Protein AF-A0A392R7Z0-F1 (afdb_monomer_lite)

Secondary structure (DSSP, 8-state):
-PPPP------S-HHHHHHTSPPPPP---HHHHHHHHHHHHHHHHTT-THHHHHHHH----TTB-TTS-B-HHHHHH--HHHHHHHHHHHHHHHHHHHHS-HHHHHHHH-GGGS--

Structure (mmCIF, N/CA/C/O backbone):
data_AF-A0A392R7Z0-F1
#
_entry.id   AF-A0A392R7Z0-F1
#
loop_
_atom_site.group_PDB
_atom_site.id
_atom_site.type_symbol
_atom_site.label_atom_id
_atom_site.label_alt_id
_atom_site.label_comp_id
_atom_site.label_asym_id
_atom_site.label_entity_id
_atom_site.label_seq_id
_atom_site.pdbx_PDB_ins_code
_atom_site.Cartn_x
_atom_site.Cartn_y
_atom_site.Cartn_z
_atom_site.occupancy
_atom_site.B_iso_or_equiv
_atom_site.auth_seq_id
_atom_site.auth_comp_id
_atom_site.auth_asym_id
_atom_site.auth_atom_id
_atom_site.pdbx_PDB_model_num
ATOM 1 N N . MET A 1 1 ? 3.703 -44.553 34.766 1.00 38.97 1 MET A N 1
ATOM 2 C CA . MET A 1 1 ? 4.739 -43.568 34.382 1.00 38.97 1 MET A CA 1
ATOM 3 C C . MET A 1 1 ? 4.198 -42.748 33.217 1.00 38.97 1 MET A C 1
ATOM 5 O O . MET A 1 1 ? 4.179 -43.245 32.100 1.00 38.97 1 MET A O 1
ATOM 9 N N . SER A 1 2 ? 3.667 -41.551 33.482 1.00 36.38 2 SER A N 1
ATOM 10 C CA . SER A 1 2 ? 3.116 -40.658 32.449 1.00 36.38 2 SER A CA 1
ATOM 11 C C . SER A 1 2 ? 4.220 -39.794 31.845 1.00 36.38 2 SER A C 1
ATOM 13 O O . SER A 1 2 ? 4.964 -39.148 32.581 1.00 36.38 2 SER A O 1
ATOM 15 N N . ARG A 1 3 ? 4.322 -39.761 30.512 1.00 34.25 3 ARG A N 1
ATOM 16 C CA . ARG A 1 3 ? 5.104 -38.746 29.791 1.00 34.25 3 ARG A CA 1
ATOM 17 C C . ARG A 1 3 ? 4.284 -37.451 29.724 1.00 34.25 3 ARG A C 1
ATOM 19 O O . ARG A 1 3 ? 3.118 -37.534 29.344 1.00 34.25 3 ARG A O 1
ATOM 26 N N . PRO A 1 4 ? 4.843 -36.273 30.043 1.00 41.28 4 PRO A N 1
ATOM 27 C CA . PRO A 1 4 ? 4.141 -35.021 29.814 1.00 41.28 4 PRO A CA 1
ATOM 28 C C . PRO A 1 4 ? 4.235 -34.638 28.333 1.00 41.28 4 PRO A C 1
ATOM 30 O O . PRO A 1 4 ? 5.322 -34.584 27.751 1.00 41.28 4 PRO A O 1
ATOM 33 N N . SER A 1 5 ? 3.082 -34.365 27.729 1.00 40.38 5 SER A N 1
ATOM 34 C CA . SER A 1 5 ? 2.967 -33.743 26.414 1.00 40.38 5 SER A CA 1
ATOM 35 C C . SER A 1 5 ? 3.503 -32.313 26.497 1.00 40.38 5 SER A C 1
ATOM 37 O O . SER A 1 5 ? 2.947 -31.483 27.213 1.00 40.38 5 SER A O 1
ATOM 39 N N . LYS A 1 6 ? 4.586 -32.013 25.770 1.00 42.56 6 LYS A N 1
ATOM 40 C CA . LYS A 1 6 ? 4.984 -30.627 25.499 1.00 42.56 6 LYS A CA 1
ATOM 41 C C . LYS A 1 6 ? 3.927 -30.019 24.581 1.00 42.56 6 LYS A C 1
ATOM 43 O O . LYS A 1 6 ? 3.889 -30.325 23.393 1.00 42.56 6 LYS A O 1
ATOM 48 N N . THR A 1 7 ? 3.071 -29.175 25.137 1.00 38.88 7 THR A N 1
ATOM 49 C CA . THR A 1 7 ? 2.289 -28.216 24.363 1.00 38.88 7 THR A CA 1
ATOM 50 C C . THR A 1 7 ? 3.267 -27.278 23.655 1.00 38.88 7 THR A C 1
ATOM 52 O O . THR A 1 7 ? 4.013 -26.531 24.289 1.00 38.88 7 THR A O 1
ATOM 55 N N . LEU A 1 8 ? 3.316 -27.367 22.325 1.00 38.91 8 LEU A N 1
ATOM 56 C CA . LEU A 1 8 ? 3.997 -26.392 21.484 1.00 38.91 8 LEU A CA 1
ATOM 57 C C . LEU A 1 8 ? 3.186 -25.097 21.568 1.00 38.91 8 LEU A C 1
ATOM 59 O O . LEU A 1 8 ? 2.125 -24.978 20.966 1.00 38.91 8 LEU A O 1
ATOM 63 N N . ASN A 1 9 ? 3.670 -24.163 22.380 1.00 35.00 9 ASN A N 1
ATOM 64 C CA . ASN A 1 9 ? 3.195 -22.790 22.420 1.00 35.00 9 ASN A CA 1
ATOM 65 C C . ASN A 1 9 ? 3.424 -22.163 21.034 1.00 35.00 9 ASN A C 1
ATOM 67 O O . ASN A 1 9 ? 4.564 -21.895 20.651 1.00 35.00 9 ASN A O 1
ATOM 71 N N . THR A 1 10 ? 2.359 -22.004 20.251 1.00 42.78 10 THR A N 1
ATOM 72 C CA . THR A 1 10 ? 2.403 -21.324 18.957 1.00 42.78 10 THR A CA 1
ATOM 73 C C . THR A 1 10 ? 2.564 -19.829 19.217 1.00 42.78 10 THR A C 1
ATOM 75 O O . THR A 1 10 ? 1.607 -19.126 19.525 1.00 42.78 10 THR A O 1
ATOM 78 N N . ASN A 1 11 ? 3.806 -19.353 19.140 1.00 49.31 11 ASN A N 1
ATOM 79 C CA . ASN A 1 11 ? 4.132 -17.932 19.196 1.00 49.31 11 ASN A CA 1
ATOM 80 C C . ASN A 1 11 ? 3.350 -17.155 18.115 1.00 49.31 11 ASN A C 1
ATOM 82 O O . ASN A 1 11 ? 3.453 -17.509 16.937 1.00 49.31 11 ASN A O 1
ATOM 86 N N . PRO A 1 12 ? 2.657 -16.052 18.449 1.00 47.78 12 PRO A N 1
ATOM 87 C CA . PRO A 1 12 ? 2.131 -15.127 17.457 1.00 47.78 12 PRO A CA 1
ATOM 88 C C . PRO A 1 12 ? 3.276 -14.209 17.010 1.00 47.78 12 PRO A C 1
ATOM 90 O O . PRO A 1 12 ? 3.475 -13.131 17.561 1.00 47.78 12 PRO A O 1
ATOM 93 N N . SER A 1 13 ? 4.093 -14.662 16.057 1.00 45.44 13 SER A N 1
ATOM 94 C CA . SER A 1 13 ? 5.221 -13.864 15.537 1.00 45.44 13 SER A CA 1
ATOM 95 C C . SER A 1 13 ? 5.374 -13.900 14.017 1.00 45.44 13 SER A C 1
ATOM 97 O O . SER A 1 13 ? 6.274 -13.248 13.494 1.00 45.44 13 SER A O 1
ATOM 99 N N . ALA A 1 14 ? 4.494 -14.592 13.285 1.00 49.31 14 ALA A N 1
ATOM 100 C CA . ALA A 1 14 ? 4.549 -14.620 11.819 1.00 49.31 14 ALA A CA 1
ATOM 101 C C . ALA A 1 14 ? 4.489 -13.200 11.212 1.00 49.31 14 ALA A C 1
ATOM 103 O O . ALA A 1 14 ? 5.218 -12.884 10.272 1.00 49.31 14 ALA A O 1
ATOM 104 N N . ASN A 1 15 ? 3.726 -12.298 11.840 1.00 48.81 15 ASN A N 1
ATOM 105 C CA . ASN A 1 15 ? 3.588 -10.914 11.381 1.00 48.81 15 ASN A CA 1
ATOM 106 C C . ASN A 1 15 ? 4.868 -10.086 11.595 1.00 48.81 15 ASN A C 1
ATOM 108 O O . ASN A 1 15 ? 5.113 -9.140 10.846 1.00 48.81 15 ASN A O 1
ATOM 112 N N . SER A 1 16 ? 5.711 -10.415 12.586 1.00 51.78 16 SER A N 1
ATOM 113 C CA . SER A 1 16 ? 6.959 -9.665 12.805 1.00 51.78 16 SER A CA 1
ATOM 114 C C . SER A 1 16 ? 8.004 -9.982 11.739 1.00 51.78 16 SER A C 1
ATOM 116 O O . SER A 1 16 ? 8.824 -9.131 11.406 1.00 51.78 16 SER A O 1
ATOM 118 N N . GLU A 1 17 ? 7.984 -11.204 11.208 1.00 51.78 17 GLU A N 1
ATOM 119 C CA . GLU A 1 17 ? 8.945 -11.692 10.218 1.00 51.78 17 GLU A CA 1
ATOM 120 C C . GLU A 1 17 ? 8.651 -11.159 8.808 1.00 51.78 17 GLU A C 1
ATOM 122 O O . GLU A 1 17 ? 9.560 -10.985 7.996 1.00 51.78 17 GLU A O 1
ATOM 127 N N . TYR A 1 18 ? 7.383 -10.864 8.506 1.00 53.75 18 TYR A N 1
ATOM 128 C CA . TYR A 1 18 ? 7.009 -10.102 7.312 1.00 53.75 18 TYR A CA 1
ATOM 129 C C . TYR A 1 18 ? 7.203 -8.599 7.507 1.00 53.75 18 TYR A C 1
ATOM 131 O O . TYR A 1 18 ? 7.742 -7.945 6.621 1.00 53.75 18 TYR A O 1
ATOM 139 N N . SER A 1 19 ? 6.872 -8.059 8.686 1.00 56.69 19 SER A N 1
ATOM 140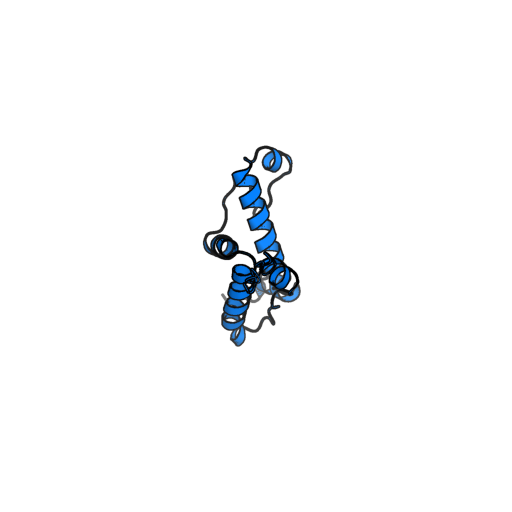 C CA . SER A 1 19 ? 7.060 -6.634 8.983 1.00 56.69 19 SER A CA 1
ATOM 141 C C . SER A 1 19 ? 8.530 -6.190 9.015 1.00 56.69 19 SER A C 1
ATOM 143 O O . SER A 1 19 ? 8.788 -4.991 8.923 1.00 56.69 19 SER A O 1
ATOM 145 N N . SER A 1 20 ? 9.487 -7.109 9.184 1.00 62.09 20 SER A N 1
ATOM 146 C CA . SER A 1 20 ? 10.928 -6.818 9.137 1.00 62.09 20 SER A CA 1
ATOM 147 C C . SER A 1 20 ? 11.539 -6.982 7.741 1.00 62.09 20 SER A C 1
ATOM 149 O O . SER A 1 20 ? 12.620 -6.448 7.475 1.00 62.09 20 SER A O 1
ATOM 151 N N . ARG A 1 21 ? 10.859 -7.696 6.834 1.00 73.69 21 AR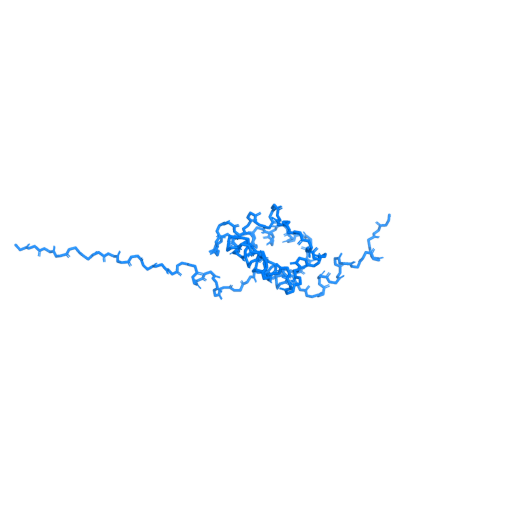G A N 1
ATOM 152 C CA . ARG A 1 21 ? 11.281 -7.827 5.439 1.00 73.69 21 ARG A CA 1
ATOM 153 C C . ARG A 1 21 ? 10.962 -6.537 4.694 1.00 73.69 21 ARG A C 1
ATOM 155 O O . ARG A 1 21 ? 9.882 -5.978 4.824 1.00 73.69 21 ARG A O 1
ATOM 162 N N . LYS A 1 22 ? 11.922 -6.051 3.907 1.00 83.31 22 LYS A N 1
ATOM 163 C CA . LYS A 1 22 ? 11.709 -4.876 3.057 1.00 83.31 22 LYS A CA 1
ATOM 164 C C . LYS A 1 22 ? 10.785 -5.234 1.895 1.00 83.31 22 LYS A C 1
ATOM 166 O O . LYS A 1 22 ? 10.912 -6.321 1.330 1.00 83.31 22 LYS A O 1
ATOM 171 N N . ALA A 1 23 ? 9.920 -4.294 1.526 1.00 88.88 23 ALA A N 1
ATOM 172 C CA . ALA A 1 23 ? 9.085 -4.418 0.344 1.00 88.88 23 ALA A CA 1
ATOM 173 C C . ALA A 1 23 ? 9.950 -4.571 -0.926 1.00 88.88 23 ALA A C 1
ATOM 175 O O . ALA A 1 23 ? 11.015 -3.945 -1.021 1.00 88.88 23 ALA A O 1
ATOM 176 N N . PRO A 1 24 ? 9.533 -5.404 -1.896 1.00 90.25 24 PRO A N 1
ATOM 177 C CA . PRO A 1 24 ? 10.224 -5.539 -3.172 1.00 90.25 24 PRO A CA 1
ATOM 178 C C . PRO A 1 24 ? 10.183 -4.212 -3.936 1.00 90.25 24 PRO A C 1
ATOM 180 O O . PRO A 1 24 ? 9.121 -3.631 -4.133 1.00 90.25 24 PRO A O 1
ATOM 183 N N . ILE A 1 25 ? 11.344 -3.735 -4.381 1.00 90.25 25 ILE A N 1
ATOM 184 C CA . ILE A 1 25 ? 11.464 -2.452 -5.081 1.00 90.25 25 ILE A CA 1
ATOM 185 C C . ILE A 1 25 ? 11.282 -2.673 -6.587 1.00 90.25 25 ILE A C 1
ATOM 187 O O . ILE A 1 25 ? 11.923 -3.556 -7.161 1.00 90.25 25 ILE A O 1
ATOM 191 N N . SER A 1 26 ? 10.445 -1.854 -7.219 1.00 86.44 26 SER A N 1
ATOM 192 C CA . SER A 1 26 ? 10.288 -1.788 -8.669 1.00 86.44 26 SER A CA 1
ATOM 193 C C . SER A 1 26 ? 11.597 -1.346 -9.330 1.00 86.44 26 SER A C 1
ATOM 195 O O . SER A 1 26 ? 12.345 -0.507 -8.819 1.00 86.44 26 SER A O 1
ATOM 197 N N . ASN A 1 27 ? 11.903 -1.951 -10.471 1.00 84.69 27 ASN A N 1
ATOM 198 C CA . ASN A 1 27 ? 13.022 -1.568 -11.330 1.00 84.69 27 ASN A CA 1
ATOM 199 C C . ASN A 1 27 ? 12.588 -0.663 -12.499 1.00 84.69 27 ASN A C 1
ATOM 201 O O . ASN A 1 27 ? 13.449 -0.257 -13.282 1.00 84.69 27 ASN A O 1
ATOM 205 N N . GLY A 1 28 ? 11.283 -0.398 -12.636 1.00 81.12 28 GLY A N 1
ATOM 206 C CA . GLY A 1 28 ? 10.721 0.489 -13.652 1.00 81.12 28 GLY A CA 1
ATOM 207 C C . GLY A 1 28 ? 10.638 -0.129 -15.039 1.00 81.12 28 GLY A C 1
ATOM 208 O O . GLY A 1 28 ? 10.311 0.579 -15.992 1.00 81.12 28 GLY A O 1
ATOM 209 N N . ASP A 1 29 ? 10.941 -1.421 -15.162 1.00 83.75 29 ASP A N 1
ATOM 210 C CA . ASP A 1 29 ? 10.825 -2.178 -16.398 1.00 83.75 29 ASP A CA 1
ATOM 211 C C . ASP A 1 29 ? 9.412 -2.759 -16.525 1.00 83.75 29 ASP A C 1
ATOM 213 O O . ASP A 1 29 ? 8.973 -3.579 -15.711 1.00 83.75 29 ASP A O 1
ATOM 217 N N . ALA A 1 30 ? 8.719 -2.352 -17.591 1.00 84.50 30 ALA A N 1
ATOM 218 C CA . ALA A 1 30 ? 7.377 -2.813 -17.921 1.00 84.50 30 ALA A CA 1
ATOM 219 C C . ALA A 1 30 ? 7.304 -4.339 -18.090 1.00 84.50 30 ALA A C 1
ATOM 221 O O . ALA A 1 30 ? 6.294 -4.937 -17.723 1.00 84.50 30 ALA A O 1
ATOM 222 N N . ALA A 1 31 ? 8.369 -4.986 -18.580 1.00 86.62 31 ALA A N 1
ATOM 223 C CA . ALA A 1 31 ? 8.405 -6.440 -18.748 1.00 86.62 31 ALA A CA 1
ATOM 224 C C . ALA A 1 31 ? 8.375 -7.193 -17.408 1.00 86.62 31 ALA A C 1
ATOM 226 O O . ALA A 1 31 ? 7.912 -8.330 -17.346 1.00 86.62 31 ALA A O 1
ATOM 227 N N . THR A 1 32 ? 8.837 -6.558 -16.328 1.00 87.44 32 THR A N 1
ATOM 228 C CA . THR A 1 32 ? 8.838 -7.137 -14.977 1.00 87.44 32 THR A CA 1
ATOM 229 C C . THR A 1 32 ? 7.761 -6.555 -14.065 1.00 87.44 32 THR A C 1
ATOM 231 O O . THR A 1 32 ? 7.680 -6.944 -12.902 1.00 87.44 32 THR A O 1
ATOM 234 N N . PHE A 1 33 ? 6.925 -5.645 -14.570 1.00 85.25 33 PHE A N 1
ATOM 235 C CA . PHE A 1 33 ? 5.949 -4.921 -13.760 1.00 85.25 33 PHE A CA 1
ATOM 236 C C . PHE A 1 33 ? 4.871 -5.835 -13.168 1.00 85.25 33 PHE A C 1
ATOM 238 O O . PHE A 1 33 ? 4.622 -5.761 -11.970 1.00 85.25 33 PHE A O 1
ATOM 245 N N . GLU A 1 34 ? 4.282 -6.738 -13.959 1.00 90.00 34 GLU A N 1
ATOM 246 C CA . GLU A 1 34 ? 3.288 -7.698 -13.444 1.00 90.00 34 GLU A CA 1
ATOM 247 C C . GLU A 1 34 ? 3.908 -8.653 -12.414 1.00 90.00 34 GLU A C 1
ATOM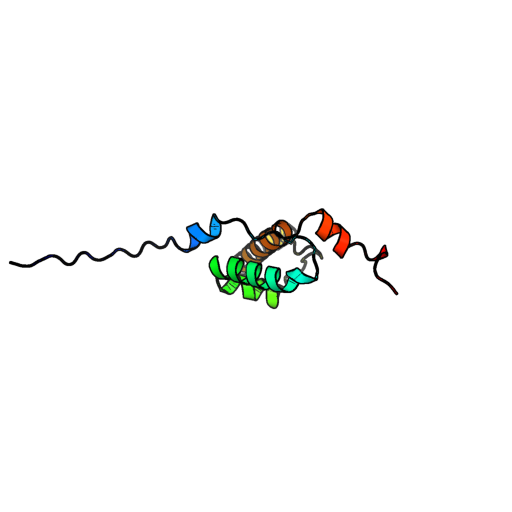 249 O O . GLU A 1 34 ? 3.354 -8.858 -11.342 1.00 90.00 34 GLU A O 1
ATOM 254 N N . TRP A 1 35 ? 5.131 -9.133 -12.661 1.00 90.75 35 TRP A N 1
ATOM 255 C CA . TRP A 1 35 ? 5.867 -9.927 -11.671 1.00 90.75 35 TRP A CA 1
ATOM 256 C C . TRP A 1 35 ? 6.126 -9.150 -10.371 1.00 90.75 35 TRP A C 1
ATOM 258 O O . TRP A 1 35 ? 6.061 -9.710 -9.277 1.00 90.75 35 TRP A O 1
ATOM 268 N N . TRP A 1 36 ? 6.439 -7.856 -10.470 1.00 92.44 36 TRP A N 1
ATOM 269 C CA . TRP A 1 36 ? 6.616 -7.003 -9.300 1.00 92.44 36 TRP A CA 1
ATOM 270 C C . TRP A 1 36 ? 5.293 -6.782 -8.552 1.00 92.44 36 TRP A C 1
ATOM 272 O O . TRP A 1 36 ? 5.307 -6.796 -7.320 1.00 92.44 36 TRP A O 1
ATOM 282 N N . LYS A 1 37 ? 4.158 -6.659 -9.256 1.00 90.00 37 LYS A N 1
ATOM 283 C CA . LYS A 1 37 ? 2.830 -6.609 -8.623 1.00 90.00 37 LYS A CA 1
ATOM 284 C C . LYS A 1 37 ? 2.542 -7.869 -7.810 1.00 90.00 37 LYS A C 1
ATOM 286 O O . LYS A 1 37 ? 2.202 -7.757 -6.639 1.00 90.00 37 LYS A O 1
ATOM 291 N N . ASP A 1 38 ? 2.780 -9.052 -8.370 1.00 92.62 38 ASP A N 1
ATOM 292 C CA . ASP A 1 38 ? 2.590 -10.314 -7.637 1.00 92.62 38 ASP A CA 1
ATOM 293 C C . ASP A 1 38 ? 3.464 -10.367 -6.370 1.00 92.62 38 ASP A C 1
ATOM 295 O O . ASP A 1 38 ? 3.078 -10.882 -5.317 1.00 92.62 38 ASP A O 1
ATOM 299 N N . ARG A 1 39 ? 4.678 -9.805 -6.448 1.00 93.69 39 ARG A N 1
ATOM 300 C CA . ARG A 1 39 ? 5.602 -9.724 -5.311 1.00 93.69 39 ARG A CA 1
ATOM 301 C C . ARG A 1 39 ? 5.128 -8.745 -4.240 1.00 93.69 39 ARG A C 1
ATOM 303 O O . ARG A 1 39 ? 5.326 -9.043 -3.060 1.00 93.69 39 ARG A O 1
ATOM 310 N N . ILE A 1 40 ? 4.582 -7.587 -4.618 1.00 93.12 40 ILE A N 1
ATOM 311 C CA . ILE A 1 40 ? 4.099 -6.597 -3.647 1.00 93.12 40 ILE A CA 1
ATOM 312 C C . ILE A 1 40 ? 2.788 -7.048 -3.003 1.00 93.12 40 ILE A C 1
ATOM 314 O O . ILE A 1 40 ? 2.666 -6.898 -1.790 1.00 93.12 40 ILE A O 1
ATOM 318 N N . ASP A 1 41 ? 1.888 -7.688 -3.757 1.00 93.00 41 ASP A N 1
ATOM 319 C CA . ASP A 1 41 ? 0.692 -8.351 -3.222 1.00 93.00 41 ASP A CA 1
ATOM 320 C C . ASP A 1 41 ? 1.093 -9.372 -2.154 1.00 93.00 41 ASP A C 1
ATOM 322 O O . ASP A 1 41 ? 0.808 -9.185 -0.972 1.00 93.00 41 ASP A O 1
ATOM 326 N N . SER A 1 42 ? 1.892 -10.379 -2.523 1.00 91.94 42 SER A N 1
ATOM 327 C CA . SER A 1 42 ? 2.328 -11.411 -1.576 1.00 91.94 42 SER A CA 1
ATOM 328 C C . SER A 1 42 ? 3.027 -10.828 -0.338 1.00 91.94 42 SER A C 1
ATOM 330 O O . SER A 1 42 ? 2.908 -11.375 0.761 1.00 91.94 42 SER A O 1
ATOM 332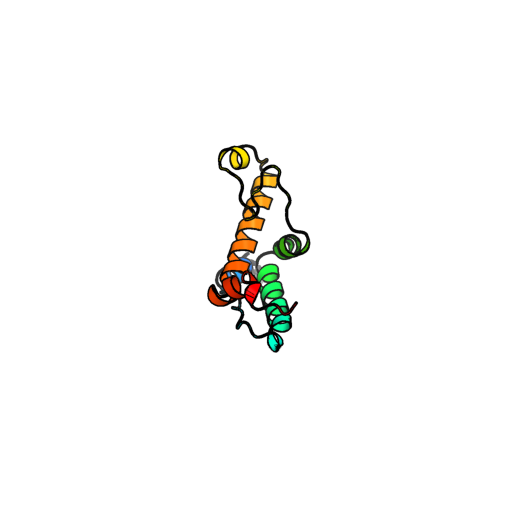 N N . HIS A 1 43 ? 3.747 -9.712 -0.491 1.00 93.12 43 HIS A N 1
ATOM 333 C CA . HIS A 1 43 ? 4.372 -9.017 0.627 1.00 93.12 43 HIS A CA 1
ATOM 334 C C . HIS A 1 43 ? 3.351 -8.339 1.553 1.00 93.12 43 HIS A C 1
ATOM 336 O O . HIS A 1 43 ? 3.455 -8.500 2.768 1.00 93.12 43 HIS A O 1
ATOM 342 N N . ILE A 1 44 ? 2.383 -7.598 1.003 1.00 93.00 44 ILE A N 1
ATOM 343 C CA . ILE A 1 44 ? 1.336 -6.900 1.763 1.00 93.00 44 ILE A CA 1
ATOM 344 C C . ILE A 1 44 ? 0.408 -7.913 2.439 1.00 93.00 44 ILE A C 1
ATOM 346 O O . ILE A 1 44 ? 0.224 -7.841 3.654 1.00 93.00 44 ILE A O 1
ATOM 350 N N . THR A 1 45 ? -0.071 -8.904 1.691 1.00 91.94 45 THR A N 1
ATOM 351 C CA . THR A 1 45 ? -0.916 -10.001 2.181 1.00 91.94 45 THR A CA 1
ATOM 352 C C . THR A 1 45 ? -0.203 -10.825 3.259 1.00 91.94 45 THR A C 1
ATOM 354 O O . THR A 1 45 ? -0.809 -11.257 4.235 1.00 91.94 45 THR A O 1
ATOM 357 N N . GLY A 1 46 ? 1.123 -10.985 3.158 1.00 90.81 46 GLY A N 1
ATOM 358 C CA . GLY A 1 46 ? 1.936 -11.622 4.199 1.00 90.81 46 GLY A CA 1
ATOM 359 C C . GLY A 1 46 ? 2.061 -10.819 5.504 1.00 90.81 46 GLY A C 1
ATOM 360 O O . GLY A 1 46 ? 2.435 -11.386 6.532 1.00 90.81 46 GLY A O 1
ATOM 361 N N . ILE A 1 47 ? 1.773 -9.512 5.491 1.00 91.31 47 ILE A N 1
ATOM 362 C CA . ILE A 1 47 ? 1.770 -8.655 6.688 1.00 91.31 47 ILE A CA 1
ATOM 363 C C . ILE A 1 47 ? 0.423 -8.741 7.420 1.00 91.31 47 ILE A C 1
ATOM 365 O O . ILE A 1 47 ? 0.415 -8.856 8.648 1.00 91.31 47 ILE A O 1
ATOM 369 N N . ASP A 1 48 ? -0.680 -8.592 6.686 1.00 90.56 48 ASP A N 1
ATOM 370 C CA . ASP A 1 48 ? -2.081 -8.668 7.133 1.00 90.56 48 ASP A CA 1
ATOM 371 C C . ASP A 1 48 ? -2.926 -8.765 5.848 1.00 90.56 48 ASP A C 1
ATOM 373 O O . ASP A 1 48 ? -2.752 -7.958 4.933 1.00 90.56 48 ASP A O 1
ATOM 377 N N . ASP A 1 49 ? -3.762 -9.795 5.755 1.00 88.69 49 ASP A N 1
ATOM 378 C CA . ASP A 1 49 ? -4.511 -10.185 4.557 1.00 88.69 49 ASP A CA 1
ATOM 379 C C . ASP A 1 49 ? -5.507 -9.109 4.104 1.00 88.69 49 ASP A C 1
ATOM 381 O O . ASP A 1 49 ? -5.646 -8.864 2.912 1.00 88.69 49 ASP A O 1
ATOM 385 N N . GLU A 1 50 ? -6.088 -8.364 5.044 1.00 92.12 50 GLU A N 1
ATOM 386 C CA . GLU A 1 50 ? -7.022 -7.267 4.754 1.00 92.12 50 GLU A CA 1
ATOM 387 C C . GLU A 1 50 ? -6.312 -5.997 4.221 1.00 92.12 50 GLU A C 1
ATOM 389 O O . GLU A 1 50 ? -6.960 -5.006 3.873 1.00 92.12 50 GLU A O 1
ATOM 394 N N . LEU A 1 51 ? -4.971 -5.933 4.224 1.00 93.69 51 LEU A N 1
ATOM 395 C CA . LEU A 1 51 ? -4.258 -4.756 3.707 1.00 93.69 51 LEU A CA 1
ATOM 396 C C . LEU A 1 51 ? -4.266 -4.692 2.182 1.00 93.69 51 LEU A C 1
ATOM 398 O O . LEU A 1 51 ? -4.200 -3.586 1.642 1.00 93.69 51 LEU A O 1
ATOM 402 N N . TRP A 1 52 ? -4.316 -5.838 1.501 1.00 92.94 52 TRP A N 1
ATOM 403 C CA . TRP A 1 52 ? -4.402 -5.867 0.044 1.00 92.94 52 TRP A CA 1
ATOM 404 C C . TRP A 1 52 ? -5.777 -5.403 -0.440 1.00 92.94 52 TRP A C 1
ATOM 406 O O . TRP A 1 52 ? -5.844 -4.589 -1.357 1.00 92.94 52 TRP A O 1
ATOM 416 N N . ASP A 1 53 ? -6.847 -5.751 0.275 1.00 93.12 53 ASP A N 1
ATOM 417 C CA . ASP A 1 53 ? -8.200 -5.245 0.002 1.00 93.12 53 ASP A CA 1
ATOM 418 C C . ASP A 1 53 ? -8.232 -3.704 -0.016 1.00 93.12 53 ASP A C 1
ATOM 420 O O . ASP A 1 53 ? -8.847 -3.082 -0.876 1.00 93.12 53 ASP A O 1
ATOM 424 N N . ILE A 1 54 ? -7.476 -3.053 0.879 1.00 93.69 54 ILE A N 1
ATOM 425 C CA . ILE A 1 54 ? -7.335 -1.586 0.910 1.00 93.69 54 ILE A CA 1
ATOM 426 C C . ILE A 1 54 ? -6.583 -1.043 -0.319 1.00 93.69 54 ILE A C 1
ATOM 428 O O . ILE A 1 54 ? -6.808 0.106 -0.709 1.00 93.69 54 ILE A O 1
ATOM 432 N N . VAL A 1 55 ? -5.662 -1.813 -0.907 1.00 90.38 55 VAL A N 1
ATOM 433 C CA . VAL A 1 55 ? -4.991 -1.451 -2.168 1.00 90.38 55 VAL A CA 1
ATOM 434 C C . VAL A 1 55 ? -5.984 -1.501 -3.323 1.00 90.38 55 VAL A C 1
ATOM 436 O O . VAL A 1 55 ? -6.000 -0.575 -4.134 1.00 90.38 55 VAL A O 1
ATOM 439 N N . GLU A 1 56 ? -6.786 -2.564 -3.395 1.00 89.94 56 GLU A N 1
ATOM 440 C CA . GLU A 1 56 ? -7.701 -2.820 -4.510 1.00 89.94 56 GLU A CA 1
ATOM 441 C C . GLU A 1 56 ? -8.953 -1.940 -4.463 1.00 89.94 56 GLU A C 1
ATOM 443 O O . GLU A 1 56 ? -9.291 -1.287 -5.451 1.00 89.94 56 GLU A O 1
ATOM 448 N N . GLU A 1 57 ? -9.626 -1.885 -3.315 1.00 92.25 57 GLU A N 1
ATOM 449 C CA . GLU A 1 57 ? -10.883 -1.148 -3.145 1.00 92.25 57 GLU A CA 1
ATOM 450 C C . GLU A 1 57 ? -10.654 0.331 -2.809 1.00 92.25 57 GLU A C 1
ATOM 452 O O . GLU A 1 57 ? -11.512 1.188 -3.046 1.00 92.25 57 GLU A O 1
ATOM 457 N N . GLY A 1 58 ? -9.476 0.655 -2.271 1.00 89.25 58 GLY A N 1
ATOM 458 C CA . GLY A 1 58 ? -9.170 1.979 -1.753 1.00 89.25 58 GLY A CA 1
ATOM 459 C C . GLY A 1 58 ? -9.914 2.297 -0.453 1.00 89.25 58 GLY A C 1
ATOM 460 O O . GLY A 1 58 ? -10.577 1.471 0.166 1.00 89.25 58 GLY A O 1
ATOM 461 N N . VAL A 1 59 ? -9.789 3.546 -0.003 1.00 90.44 59 VAL A N 1
ATOM 462 C CA . VAL A 1 59 ? -10.569 4.078 1.124 1.00 90.44 59 VAL A CA 1
ATOM 463 C C . VAL A 1 59 ? -11.088 5.454 0.766 1.00 90.44 59 VAL A C 1
ATOM 465 O O . VAL A 1 59 ? -10.384 6.249 0.141 1.00 90.44 59 VAL A O 1
ATOM 468 N N . THR A 1 60 ? -12.301 5.760 1.213 1.00 89.56 60 THR A N 1
ATOM 469 C CA . THR A 1 60 ? -12.885 7.091 1.056 1.00 89.56 60 THR A CA 1
ATOM 470 C C . THR A 1 60 ? -13.198 7.661 2.428 1.00 89.56 60 THR A C 1
ATOM 472 O O . THR A 1 60 ? -13.969 7.084 3.188 1.00 89.56 60 THR A O 1
ATOM 475 N N . PHE A 1 61 ? -12.600 8.810 2.738 1.00 91.75 61 PHE A N 1
ATOM 476 C CA . PHE A 1 61 ? -12.930 9.599 3.920 1.00 91.75 61 PHE A CA 1
ATOM 477 C C . PHE A 1 61 ? -13.385 10.986 3.483 1.00 91.75 61 PHE A C 1
ATOM 479 O O . PHE A 1 61 ? -12.821 11.575 2.557 1.00 91.75 61 PHE A O 1
ATOM 486 N N . GLU A 1 62 ? -14.375 11.534 4.181 1.00 91.44 62 GLU A N 1
ATOM 487 C CA . GLU A 1 62 ? -14.776 12.920 3.981 1.00 91.44 62 GLU A CA 1
ATOM 488 C C . GLU A 1 62 ? -13.591 13.858 4.270 1.00 91.44 62 GLU A C 1
ATOM 490 O O . GLU A 1 62 ? -12.859 13.675 5.247 1.00 91.44 62 GLU A O 1
ATOM 495 N N . ASN A 1 63 ? -13.403 14.881 3.431 1.00 91.19 63 ASN A N 1
ATOM 496 C CA . ASN A 1 63 ? -12.317 15.861 3.548 1.00 91.19 63 ASN A CA 1
ATOM 497 C C . ASN A 1 63 ? -10.895 15.272 3.416 1.00 91.19 63 ASN A C 1
ATOM 499 O O . ASN A 1 63 ? -9.930 15.855 3.927 1.00 91.19 63 ASN A O 1
ATOM 503 N N . MET A 1 64 ? -10.755 14.119 2.755 1.00 91.38 64 MET A N 1
ATOM 504 C CA . MET A 1 64 ? -9.458 13.565 2.374 1.00 91.38 64 MET A CA 1
ATOM 505 C C . MET A 1 64 ? -8.888 14.327 1.178 1.00 91.38 64 MET A C 1
ATOM 507 O O . MET A 1 64 ? -9.575 14.554 0.187 1.00 91.38 64 MET A O 1
ATOM 511 N N . SER A 1 65 ? -7.626 14.735 1.267 1.00 89.50 65 SER A N 1
ATOM 512 C CA . SER A 1 65 ? -6.926 15.361 0.147 1.00 89.50 65 SER A CA 1
ATOM 513 C C . SER A 1 65 ? -6.565 14.342 -0.932 1.00 89.50 65 SER A C 1
ATOM 515 O O . SER A 1 65 ? -6.510 13.139 -0.681 1.00 89.50 65 SER A O 1
ATOM 517 N N . GLU A 1 66 ? -6.205 14.837 -2.116 1.00 86.00 66 GLU A N 1
ATOM 518 C CA . GLU A 1 66 ? -5.772 14.027 -3.268 1.00 86.00 66 GLU A CA 1
ATOM 519 C C . GLU A 1 66 ? -4.630 13.053 -2.937 1.00 86.00 66 GLU A C 1
ATOM 521 O O . GLU A 1 66 ? -4.516 11.974 -3.506 1.00 86.00 66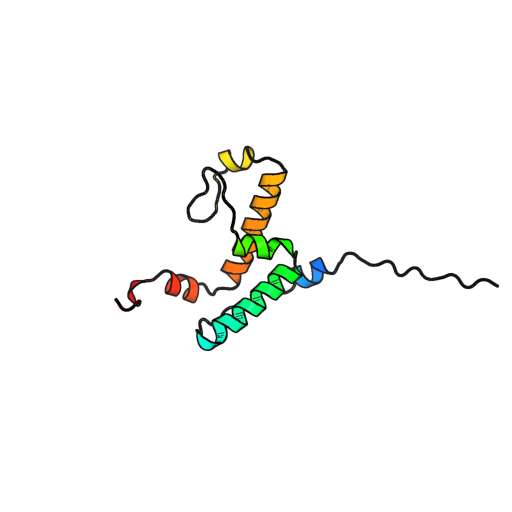 GLU A O 1
ATOM 526 N N . ASN A 1 67 ? -3.785 13.399 -1.964 1.00 84.50 67 ASN A N 1
ATOM 527 C CA . ASN A 1 67 ? -2.708 12.538 -1.486 1.00 84.50 67 ASN A CA 1
ATOM 528 C C . ASN A 1 67 ? -3.135 11.590 -0.342 1.00 84.50 67 ASN A C 1
ATOM 530 O O . ASN A 1 67 ? -2.264 11.108 0.387 1.00 84.50 67 ASN A O 1
ATOM 534 N N . GLY A 1 68 ? -4.425 11.321 -0.138 1.00 87.75 68 GLY A N 1
ATOM 535 C CA . GLY A 1 68 ? -4.912 10.359 0.861 1.00 87.75 68 GLY A CA 1
ATOM 536 C C . GLY A 1 68 ? -4.680 10.787 2.317 1.00 87.75 68 GLY A C 1
ATOM 537 O O . GLY A 1 68 ? -4.522 9.954 3.214 1.00 87.75 68 GLY A O 1
ATOM 538 N N . ARG A 1 69 ? -4.558 12.094 2.585 1.00 91.75 69 ARG A N 1
ATOM 539 C CA . ARG A 1 69 ? -4.324 12.625 3.937 1.00 91.75 69 ARG A CA 1
ATOM 540 C C . ARG A 1 69 ? -5.541 13.375 4.450 1.00 91.75 69 ARG A C 1
ATOM 542 O O . ARG A 1 69 ? -6.212 14.096 3.728 1.00 91.75 69 ARG A O 1
ATOM 549 N N . LEU A 1 70 ? -5.786 13.233 5.744 1.00 93.25 70 LEU A N 1
ATOM 550 C CA . LEU A 1 70 ? -6.754 14.042 6.467 1.00 93.25 70 LEU A CA 1
ATOM 551 C C . LEU A 1 70 ? -6.028 15.127 7.262 1.00 93.25 70 LEU A C 1
ATOM 553 O O . LEU A 1 70 ? -4.992 14.872 7.892 1.00 93.25 70 LEU A O 1
ATOM 557 N N . PHE A 1 71 ? -6.604 16.329 7.288 1.00 91.12 71 PHE A N 1
ATOM 558 C CA . PHE A 1 71 ? -6.178 17.383 8.205 1.00 91.12 71 PHE A CA 1
ATOM 559 C C . PHE A 1 71 ? -6.364 16.948 9.664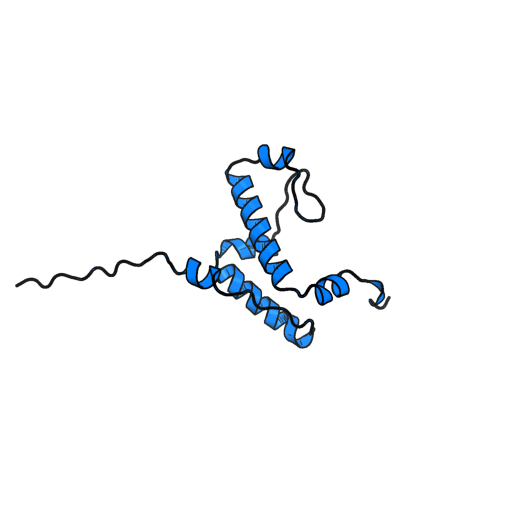 1.00 91.12 71 PHE A C 1
ATOM 561 O O . PHE A 1 71 ? -7.231 16.135 9.988 1.00 91.12 71 PHE A O 1
ATOM 568 N N . ILE A 1 72 ? -5.564 17.516 10.572 1.00 92.56 72 ILE A N 1
ATOM 569 C CA . ILE A 1 72 ? -5.572 17.147 11.998 1.00 92.56 72 ILE A CA 1
ATOM 570 C C . ILE A 1 72 ? -6.967 17.300 12.620 1.00 92.56 72 ILE A C 1
ATOM 572 O O . ILE A 1 72 ? -7.354 16.453 13.421 1.00 92.56 72 ILE A O 1
ATOM 576 N N . ALA A 1 73 ? -7.713 18.343 12.242 1.00 93.69 73 ALA A N 1
ATOM 577 C CA . ALA A 1 73 ? -9.081 18.558 12.711 1.00 93.69 73 ALA A CA 1
ATOM 578 C C . ALA A 1 73 ? -9.982 17.356 12.379 1.00 93.69 73 ALA A C 1
ATOM 580 O O . ALA A 1 73 ? -10.587 16.788 13.281 1.00 93.69 73 ALA A O 1
ATOM 581 N N . ASN A 1 74 ? -9.954 16.885 11.131 1.00 92.12 74 ASN A N 1
ATOM 582 C CA . ASN A 1 74 ? -10.783 15.768 10.666 1.00 92.12 74 ASN A CA 1
ATOM 583 C C . ASN A 1 74 ? -10.310 14.425 11.238 1.00 92.12 74 ASN A C 1
ATOM 585 O O . ASN A 1 74 ? -11.121 13.609 11.662 1.00 92.12 74 ASN A O 1
ATOM 589 N N . LYS A 1 75 ? -8.990 14.218 11.371 1.00 91.62 75 LYS A N 1
ATOM 590 C CA . LYS A 1 75 ? -8.431 13.010 12.010 1.00 91.62 75 LYS A CA 1
ATOM 591 C C . LYS A 1 75 ? -8.900 12.816 13.453 1.00 91.62 75 LYS A C 1
ATOM 593 O O . LYS A 1 75 ? -8.956 11.680 13.914 1.00 91.62 75 LYS A O 1
ATOM 598 N N . LYS A 1 76 ? -9.165 13.905 14.184 1.00 92.50 76 LYS A N 1
ATOM 599 C CA . LYS A 1 76 ? -9.647 13.854 15.574 1.00 92.50 76 LYS A CA 1
ATOM 600 C C . LYS A 1 76 ? -11.126 13.478 15.681 1.00 92.50 76 LYS A C 1
ATOM 602 O O . LYS A 1 76 ? -11.537 13.056 16.754 1.00 92.50 76 LYS A O 1
ATOM 607 N N . LEU A 1 77 ? -11.886 13.635 14.599 1.00 94.25 77 LEU A N 1
ATOM 608 C CA . LEU A 1 77 ? -13.319 13.342 14.543 1.00 94.25 77 LEU A CA 1
ATOM 609 C C . LEU A 1 77 ? -13.619 11.904 14.098 1.00 94.25 77 LEU A C 1
ATOM 611 O O . LEU A 1 77 ? -14.760 11.468 14.198 1.00 94.25 77 LEU A O 1
ATOM 615 N N . LEU A 1 78 ? -12.609 11.166 13.623 1.00 94.06 78 LEU A N 1
ATOM 616 C CA . LEU A 1 78 ? -12.769 9.773 13.213 1.00 94.06 78 LEU A CA 1
ATOM 617 C C . LEU A 1 78 ? -13.199 8.889 14.387 1.00 94.06 78 LEU A C 1
ATOM 619 O O . LEU A 1 78 ? -12.648 8.989 15.490 1.00 94.06 78 LEU A O 1
ATOM 623 N N . SER A 1 79 ? -14.112 7.956 14.114 1.00 95.81 79 SER A N 1
ATOM 624 C CA . SER A 1 79 ? -14.413 6.874 15.046 1.00 95.81 79 SER A CA 1
ATOM 625 C C . SER A 1 79 ? -13.178 5.992 15.274 1.00 95.81 79 SER A C 1
ATOM 627 O O . SER A 1 79 ? -12.195 6.031 14.526 1.00 95.81 79 SER A O 1
ATOM 629 N N . THR A 1 80 ? -13.206 5.149 16.306 1.00 95.25 80 THR A N 1
ATOM 630 C CA . THR A 1 80 ? -12.117 4.193 16.555 1.00 95.25 80 THR A CA 1
ATOM 631 C C . THR A 1 80 ? -11.911 3.237 15.376 1.00 95.25 80 THR A C 1
ATOM 633 O O . THR A 1 80 ? -10.764 2.939 15.037 1.00 95.25 80 THR A O 1
ATOM 636 N N . ALA A 1 81 ? -12.998 2.794 14.735 1.00 93.81 81 ALA A N 1
ATOM 637 C CA . ALA A 1 81 ? -12.944 1.931 13.558 1.00 93.81 81 ALA A CA 1
ATOM 638 C C . ALA A 1 81 ? -12.332 2.673 12.360 1.00 93.81 81 ALA A C 1
ATOM 640 O O . ALA A 1 81 ? -11.343 2.208 11.795 1.00 93.81 81 ALA A O 1
ATOM 641 N N . ASP A 1 82 ? -12.813 3.881 12.062 1.00 94.06 82 ASP A N 1
ATOM 642 C CA . ASP A 1 82 ? -12.305 4.687 10.943 1.00 94.06 82 ASP A CA 1
ATOM 643 C C . ASP A 1 82 ? -10.842 5.067 11.131 1.00 94.06 82 ASP A C 1
ATOM 645 O O . ASP A 1 82 ? -10.058 5.077 10.184 1.00 94.06 82 ASP A O 1
ATOM 649 N N . LYS A 1 83 ? -10.429 5.336 12.372 1.00 94.38 83 LYS A N 1
ATOM 650 C CA . LYS A 1 83 ? -9.029 5.600 12.694 1.00 94.38 83 LYS A CA 1
ATOM 651 C C . LYS A 1 83 ? -8.155 4.377 12.419 1.00 94.38 83 LYS A C 1
ATOM 653 O O . LYS A 1 83 ? -7.040 4.550 11.928 1.00 94.38 83 LYS A O 1
ATOM 658 N N . LYS A 1 84 ? -8.636 3.160 12.707 1.00 94.00 84 LYS A N 1
ATOM 659 C CA . LYS A 1 84 ? -7.930 1.912 12.372 1.00 94.00 84 LYS A CA 1
ATOM 660 C C . LYS A 1 84 ? -7.792 1.770 10.854 1.00 94.00 84 LYS A C 1
ATOM 662 O O . LYS A 1 84 ? -6.673 1.575 10.380 1.00 94.00 84 LYS A O 1
ATOM 667 N N . THR A 1 85 ? -8.876 1.955 10.103 1.00 94.50 85 THR A N 1
ATOM 668 C CA . THR A 1 85 ? -8.872 1.910 8.631 1.00 94.50 85 THR A CA 1
ATOM 669 C C . THR A 1 85 ? -7.941 2.968 8.034 1.00 94.50 85 THR A C 1
ATOM 671 O O . THR A 1 85 ? -7.099 2.660 7.194 1.00 94.50 85 THR A O 1
ATOM 674 N N . TYR A 1 86 ? -7.984 4.202 8.541 1.00 94.75 86 TYR A N 1
ATOM 675 C CA . TYR A 1 86 ? -7.112 5.289 8.098 1.00 94.75 86 TYR A CA 1
ATOM 676 C C . TYR A 1 86 ? -5.625 4.994 8.366 1.00 94.75 86 TYR A C 1
ATOM 678 O O . TYR A 1 86 ? -4.771 5.300 7.536 1.00 94.75 86 TYR A O 1
ATOM 686 N N . MET A 1 87 ? -5.278 4.372 9.500 1.00 93.56 87 MET A N 1
ATOM 687 C CA . MET A 1 87 ? -3.894 3.950 9.770 1.00 93.56 87 MET A CA 1
ATOM 688 C C . MET A 1 87 ? -3.433 2.824 8.841 1.00 93.56 87 MET A C 1
ATOM 690 O O . MET A 1 87 ? -2.295 2.861 8.374 1.00 93.56 87 MET A O 1
ATOM 694 N N . ARG A 1 88 ? -4.306 1.858 8.535 1.00 94.56 88 ARG A N 1
ATOM 695 C CA . ARG A 1 88 ? -4.015 0.785 7.573 1.00 94.56 88 ARG A CA 1
ATOM 696 C C . ARG A 1 88 ? -3.793 1.335 6.161 1.00 94.56 88 ARG A C 1
ATOM 698 O O . ARG A 1 88 ? -2.783 1.002 5.550 1.00 94.56 88 ARG A O 1
ATOM 705 N N . HIS A 1 89 ? -4.624 2.278 5.713 1.00 94.44 89 HIS A N 1
ATOM 706 C CA . HIS A 1 89 ? -4.406 3.017 4.464 1.00 94.44 89 HIS A CA 1
ATOM 707 C C . HIS A 1 89 ? -3.032 3.701 4.414 1.00 94.44 89 HIS A C 1
ATOM 709 O O . HIS A 1 89 ? -2.311 3.575 3.426 1.00 94.44 89 HIS A O 1
ATOM 715 N N . HIS A 1 90 ? -2.629 4.391 5.489 1.00 93.06 90 HIS A N 1
ATOM 716 C CA . HIS A 1 90 ? -1.304 5.025 5.550 1.00 93.06 90 HIS A CA 1
ATOM 717 C C . HIS A 1 90 ? -0.164 4.012 5.481 1.00 93.06 90 HIS A C 1
ATOM 719 O O . HIS A 1 90 ? 0.826 4.271 4.803 1.00 93.06 90 HIS A O 1
ATOM 725 N N . LYS A 1 91 ? -0.310 2.858 6.137 1.00 93.25 91 LYS A N 1
ATOM 726 C CA . LYS A 1 91 ? 0.680 1.777 6.089 1.00 93.25 91 LYS A CA 1
ATOM 727 C C . LYS A 1 91 ? 0.846 1.223 4.673 1.00 93.25 91 LYS A C 1
ATOM 729 O O . LYS A 1 91 ? 1.966 1.122 4.189 1.00 93.25 91 LYS A O 1
ATOM 734 N N . VAL A 1 92 ? -0.261 0.911 4.003 1.00 92.69 92 VAL A N 1
ATOM 735 C CA . VAL A 1 92 ? -0.267 0.431 2.613 1.00 92.69 92 VAL A CA 1
ATOM 736 C C . VAL A 1 92 ? 0.366 1.456 1.676 1.00 92.69 92 VAL A C 1
ATOM 738 O O . VAL A 1 92 ? 1.223 1.122 0.860 1.00 92.69 92 VAL A O 1
ATOM 741 N N . LYS A 1 93 ? -0.008 2.729 1.827 1.00 91.06 93 LYS A N 1
ATOM 742 C CA . LYS A 1 93 ? 0.569 3.816 1.042 1.00 91.06 93 LYS A CA 1
ATOM 743 C C . LYS A 1 93 ? 2.082 3.928 1.236 1.00 91.06 93 LYS A C 1
ATOM 745 O O . LYS A 1 93 ? 2.789 4.121 0.253 1.00 91.06 93 LYS A O 1
ATOM 750 N N . ASP A 1 94 ? 2.568 3.836 2.471 1.00 90.75 94 ASP A N 1
ATOM 751 C CA . ASP A 1 94 ? 4.001 3.899 2.780 1.00 90.75 94 ASP A CA 1
ATOM 752 C C . ASP A 1 94 ? 4.771 2.748 2.117 1.00 90.75 94 ASP A C 1
ATOM 754 O O . ASP A 1 94 ? 5.785 2.984 1.461 1.00 90.75 94 ASP A O 1
ATOM 758 N N . ILE A 1 95 ? 4.229 1.527 2.182 1.00 91.56 95 ILE A N 1
ATOM 759 C CA . ILE A 1 95 ? 4.789 0.349 1.504 1.00 91.56 95 ILE A CA 1
ATOM 760 C C . ILE A 1 95 ? 4.849 0.569 -0.012 1.00 91.56 95 ILE A C 1
ATOM 762 O O . ILE A 1 95 ? 5.915 0.416 -0.603 1.00 91.56 95 ILE A O 1
ATOM 766 N N . ASN A 1 96 ? 3.740 0.973 -0.637 1.00 88.94 96 ASN A N 1
ATOM 767 C CA . ASN A 1 96 ? 3.667 1.159 -2.089 1.00 88.94 96 ASN A CA 1
ATOM 768 C C . ASN A 1 96 ? 4.583 2.286 -2.580 1.00 88.94 96 ASN A C 1
ATOM 770 O O . ASN A 1 96 ? 5.305 2.115 -3.558 1.00 88.94 96 ASN A O 1
ATOM 774 N N . VAL A 1 97 ? 4.600 3.429 -1.888 1.00 86.69 97 VAL A N 1
ATOM 775 C CA . VAL A 1 97 ? 5.491 4.545 -2.237 1.00 86.69 97 VAL A CA 1
ATOM 776 C C . VAL A 1 97 ? 6.955 4.167 -2.009 1.00 86.69 97 VAL A C 1
ATOM 778 O O . VAL A 1 97 ? 7.796 4.544 -2.814 1.00 86.69 97 VAL A O 1
ATOM 781 N N . GLY A 1 98 ? 7.276 3.404 -0.961 1.00 88.00 98 GLY A N 1
ATOM 782 C CA . GLY A 1 98 ? 8.634 2.912 -0.714 1.00 88.00 98 GLY A CA 1
ATOM 783 C C . GLY A 1 98 ? 9.089 1.828 -1.697 1.00 88.00 98 GLY A C 1
ATOM 784 O O . GLY A 1 98 ? 10.285 1.694 -1.957 1.00 88.00 98 GLY A O 1
ATOM 785 N N . ALA A 1 99 ? 8.147 1.070 -2.259 1.00 89.19 99 ALA A N 1
ATOM 786 C CA . ALA A 1 99 ? 8.396 0.041 -3.261 1.00 89.19 99 ALA A CA 1
ATOM 787 C C . ALA A 1 99 ? 8.584 0.614 -4.677 1.00 89.19 99 ALA A C 1
ATOM 789 O O . ALA A 1 99 ? 9.113 -0.076 -5.545 1.00 89.19 99 ALA A O 1
ATOM 790 N N . ILE A 1 100 ? 8.212 1.873 -4.920 1.00 85.75 100 ILE A N 1
ATOM 791 C CA . ILE A 1 100 ? 8.426 2.572 -6.192 1.00 85.75 100 ILE A CA 1
ATOM 792 C C . ILE A 1 100 ? 9.584 3.556 -6.008 1.00 85.75 100 ILE A C 1
ATOM 794 O O . ILE A 1 100 ? 9.537 4.440 -5.154 1.00 85.75 100 ILE A O 1
ATOM 798 N N . LYS A 1 101 ? 10.648 3.445 -6.810 1.00 75.75 101 LYS A N 1
ATOM 799 C CA . LYS A 1 101 ? 11.758 4.410 -6.734 1.00 75.75 101 LYS A CA 1
ATOM 800 C C . LYS A 1 101 ? 11.245 5.822 -7.011 1.00 75.75 101 LYS A C 1
ATOM 802 O O . LYS A 1 101 ? 10.406 6.015 -7.887 1.00 75.75 101 LYS A O 1
ATOM 807 N N . HIS A 1 102 ? 11.802 6.826 -6.332 1.00 69.50 102 HIS A N 1
ATOM 808 C CA . HIS A 1 102 ? 11.411 8.227 -6.542 1.00 69.50 102 HIS A CA 1
ATOM 809 C C . HIS A 1 102 ? 11.489 8.642 -8.024 1.00 69.50 102 HIS A C 1
ATOM 811 O O . HIS A 1 102 ? 10.601 9.322 -8.529 1.00 69.50 102 HIS A O 1
ATOM 817 N N . GLU A 1 103 ? 12.506 8.159 -8.738 1.00 70.19 103 GLU A N 1
ATOM 818 C CA . GLU A 1 103 ? 12.699 8.376 -10.178 1.00 70.19 103 GLU A CA 1
ATOM 819 C C . GLU A 1 103 ? 11.544 7.820 -11.029 1.00 70.19 103 GLU A C 1
ATOM 821 O O . GLU A 1 103 ? 11.113 8.456 -11.989 1.00 70.19 103 GLU A O 1
ATOM 826 N N . GLU A 1 104 ? 11.016 6.649 -10.674 1.00 68.12 104 GLU A N 1
ATOM 827 C CA . GLU A 1 104 ? 9.871 6.032 -11.353 1.00 68.12 104 GLU A CA 1
ATOM 828 C C . GLU A 1 104 ? 8.561 6.713 -10.978 1.00 68.12 104 GLU A C 1
ATOM 830 O O . GLU A 1 104 ? 7.731 6.952 -11.850 1.00 68.12 104 GLU A O 1
ATOM 835 N N . TYR A 1 105 ? 8.403 7.099 -9.710 1.00 66.81 105 TYR A N 1
ATOM 836 C CA . TYR A 1 105 ? 7.257 7.881 -9.251 1.00 66.81 105 TYR A CA 1
ATOM 837 C C . TYR A 1 105 ? 7.130 9.197 -10.034 1.00 66.81 105 TYR A C 1
ATOM 839 O O . TYR A 1 105 ? 6.045 9.544 -10.501 1.00 66.81 105 TYR A O 1
ATOM 847 N N . VAL A 1 106 ? 8.247 9.905 -10.240 1.00 65.06 106 VAL A N 1
ATOM 848 C CA . VAL A 1 106 ? 8.287 11.130 -11.054 1.00 65.06 106 VAL A CA 1
ATOM 849 C C . VAL A 1 106 ? 7.983 10.826 -12.523 1.00 65.06 106 VAL A C 1
ATOM 851 O O . VAL A 1 106 ? 7.186 11.540 -13.121 1.00 65.06 106 VAL A O 1
ATOM 854 N N . ARG A 1 107 ? 8.535 9.746 -13.094 1.00 67.56 107 ARG A N 1
ATOM 855 C CA . ARG A 1 107 ? 8.291 9.358 -14.497 1.00 67.56 107 ARG A CA 1
ATOM 856 C C . ARG A 1 107 ? 6.832 8.986 -14.777 1.00 67.56 107 ARG A C 1
ATOM 858 O O . ARG A 1 107 ? 6.326 9.317 -15.839 1.00 67.56 107 ARG A O 1
ATOM 865 N N . ILE A 1 108 ? 6.155 8.317 -13.843 1.00 65.12 108 ILE A N 1
ATOM 866 C CA . ILE A 1 108 ? 4.727 7.972 -13.964 1.00 65.12 108 ILE A CA 1
ATOM 867 C C . ILE A 1 108 ? 3.849 9.231 -13.848 1.00 65.12 108 ILE A C 1
ATOM 869 O O . ILE A 1 108 ? 2.820 9.331 -14.516 1.00 65.12 108 ILE A O 1
ATOM 873 N N . GLY A 1 109 ? 4.247 10.203 -13.019 1.00 59.00 109 GLY A N 1
ATOM 874 C CA . GLY A 1 109 ? 3.562 11.495 -12.905 1.00 59.00 109 GLY A CA 1
ATOM 875 C C . GLY A 1 109 ? 3.800 12.430 -14.098 1.00 59.00 109 GLY A C 1
ATOM 876 O O . GLY A 1 109 ? 2.932 13.241 -14.430 1.00 59.00 109 GLY A O 1
ATOM 877 N N . ASP A 1 110 ? 4.951 12.304 -14.758 1.00 56.88 110 ASP A N 1
ATOM 878 C CA . ASP A 1 110 ? 5.351 13.121 -15.897 1.00 56.88 110 ASP A CA 1
ATOM 879 C C . ASP A 1 110 ? 4.771 12.595 -17.222 1.00 56.88 110 ASP A C 1
ATOM 881 O O . ASP A 1 110 ? 5.345 11.768 -17.934 1.00 56.88 110 ASP A O 1
ATOM 885 N N . LYS A 1 111 ? 3.599 13.126 -17.578 1.00 57.44 111 LYS A N 1
ATOM 886 C CA . LYS A 1 111 ? 2.888 12.803 -18.824 1.00 57.44 111 LYS A CA 1
ATOM 887 C C . LYS A 1 111 ? 3.526 13.419 -20.074 1.00 57.44 111 LYS A C 1
ATOM 889 O O . LYS A 1 111 ? 3.023 13.178 -21.167 1.00 57.44 111 LYS A O 1
ATOM 894 N N . THR A 1 112 ? 4.605 14.200 -19.960 1.00 60.56 112 THR A N 1
ATOM 895 C CA . THR A 1 112 ? 5.226 14.873 -21.120 1.00 60.56 112 THR A CA 1
ATOM 896 C C . THR A 1 112 ? 5.855 13.901 -22.120 1.00 60.56 112 THR A C 1
ATOM 898 O O . THR A 1 112 ? 6.026 14.250 -23.285 1.00 60.56 112 THR A O 1
ATOM 901 N N . SER A 1 113 ? 6.154 12.670 -21.690 1.00 53.25 113 SER A N 1
ATOM 902 C CA . SER A 1 113 ? 6.673 11.597 -22.549 1.00 53.25 113 SER A CA 1
ATOM 903 C C . SER A 1 113 ? 5.600 10.628 -23.064 1.00 53.25 113 SER A C 1
ATOM 905 O O . SER A 1 113 ? 5.896 9.772 -23.902 1.00 53.25 113 SER A O 1
ATOM 907 N N . ALA A 1 114 ? 4.353 10.750 -22.592 1.00 49.59 114 ALA A N 1
ATOM 908 C CA . ALA A 1 114 ? 3.256 9.922 -23.071 1.00 49.59 114 ALA A CA 1
ATOM 909 C C . ALA A 1 114 ? 2.886 10.359 -24.495 1.00 49.59 114 ALA A C 1
ATOM 911 O O . ALA A 1 114 ? 2.501 11.505 -24.725 1.00 49.59 114 ALA A O 1
ATOM 912 N N . LYS A 1 115 ? 3.029 9.447 -25.464 1.00 53.09 115 LYS A N 1
ATOM 913 C CA . LYS A 1 115 ? 2.624 9.707 -26.850 1.00 53.09 115 LYS A CA 1
ATOM 914 C C . LYS A 1 115 ? 1.121 10.000 -26.892 1.00 53.09 115 LYS A C 1
ATOM 916 O O . LYS A 1 115 ? 0.340 9.225 -26.343 1.00 53.09 115 LYS A O 1
ATOM 921 N N . THR A 1 116 ? 0.767 11.124 -27.513 1.00 45.47 116 THR A N 1
ATOM 922 C CA . THR A 1 116 ? -0.614 11.501 -27.857 1.00 45.47 116 THR A CA 1
ATOM 923 C C . THR A 1 116 ? -1.123 10.659 -29.018 1.00 45.47 116 THR A C 1
ATOM 925 O O . THR A 1 116 ? -0.291 10.320 -29.894 1.00 45.47 116 THR A O 1
#

Sequence (116 aa):
MSRPSKTLNTNPSANSEYSSRKAPISNGDAATFEWWKDRIDSHITGIDDELWDIVEEGVTFENMSENGRLFIANKKLLSTADKKTYMRHHKVKDINVGAIKHEEYVRIGDKTSAKT

Organism: NCBI:txid97028

Foldseek 3Di:
DDDDDPDPPPDPCQLVVLVPDAQAADPLDPVCVVVSVVRNQCSQCSNPVCLVVCVVVPDDDPCQDPLLDHDPVRLVVDDPVRVVVSVSNVVSSVRVVSNYPPVSVVVVVDCVPPDD

pLDDT: mean 78.8, std 18.96, range [34.25, 95.81]

Radius of gyration: 19.65 Å; chains: 1; bounding box: 28×62×62 Å

=== Feature glossary ===
Feature key, reading from the visual/contextual features back to the raw sequence:

Rendered structure images. Six rendered views show the 3D structure from the faces of a cube — i.e. along ±x, ±y, ±z. Rendering representation is drawn randomly per protein from cartoon (secondary-structure ribbons), sticks (backbone bonds), or molecular surface; coloring is either N→C rainbow (blue at the N-terminus through red at the C-terminus) or one color per chain.

Contact-map, Ramachandran, and PAE plots. The contact map is a binary N×N matrix image: pixel (i, j) is dark where Cα_i and Cα_j are within 8 Å and |i−j|>4. Because the |i−j|>4 filter removes local helical contacts, off-diagonal stripes parallel to the main diagonal indicate parallel β-sheets; stripes perpendicular to it indicate antiparallel β-sheets. The Ramachandran plot scatters every residue's (φ, ψ) pair against the sterically allowed regions. The PAE heatmap renders the predicted-aligned-error matrix.

InterPro / GO / CATH / organism. Database cross-references. InterPro integrates a dozen domain/family signature databases into unified entries with residue-range hits. GO terms attach function/process/location labels with evidence codes. CATH codes position the fold in a four-level structural taxonomy. Organism is the NCBI-taxonomy species name.

Nearest PDB structures. The Foldseek neighbor list gives the closest experimentally determined structures in the PDB, ranked by structural alignment. TM-score near 1 means near-identical fold; near 0.3 means only rough topology match. This is how one finds what a novel AlphaFold prediction most resembles in the solved-structure universe.

Predicted aligned error. PAE(i, j) answers: if I align the predicted and true structures on residue i, how far off (in Å) do I expect residue j to be? A block-diagonal PAE matrix with low values on the blocks and high values off-diagonal is the signature of a multi-domain protein with confidently predicted domains but uncertain inter-domain orientation.

Solvent-accessible surface area. Accessible surface area quantifies burial. A residue with SASA near zero is packed into the hydrophobic core; one with SASA >100 Å² sits on the surface. Computed here via the Shrake–Rupley numerical algorithm with a 1.4 Å probe.

B-factor. B-factor (Debye–Waller factor) reflects atomic displacement in the crystal lattice. It is an experimental observable (units Å²), not a prediction; low values mean the atom is pinned down, high values mean it moves or is heterogeneous across the crystal.

pLDDT. For AlphaFold models, the B-factor field carries pLDDT — the model's own estimate of local accuracy on a 0–100 scale. Regions with pLDDT<50 should be treated as essentially unmodeled; they often correspond to intrinsically disordered segments.

Backbone torsions (φ/ψ). φ (phi) and ψ (psi) are the two rotatable backbone dihedrals per residue: φ is the C(i-1)–N–Cα–C torsion, ψ is the N–Cα–C–N(i+1) torsion, both in degrees on (−180°, 180°]. α-helical residues cluster near (−60°, −45°); β-strand residues near (−120°, +130°). A Ramachandran plot is simply a scatter of (φ, ψ) for every residue.

Radius of gyration, Cα contacts, bounding box. Radius of gyration (Rg) is the root-mean-square distance of Cα atoms from their centroid — a single number for overall size and compactness. A globular domain of N residues has Rg ≈ 2.2·N^0.38 Å; an extended or disordered chain has a much larger Rg. The Cα contact count is the number of residue pairs whose Cα atoms are within 8 Å and are more than four positions apart in sequence — a standard proxy for tertiary packing density. The bounding box is the smallest axis-aligned box enclosing all Cα atoms.

Secondary structure (3-state, P-SEA). Three-state secondary structure (P-SEA) collapses the eight DSSP classes into helix (a), strand (b), and coil (c). P-SEA assigns these from Cα geometry alone — distances and angles — without requiring backbone oxygens, so it works on any Cα trace.

Secondary structure (8-state, DSSP). DSSP 8-state secondary structure assigns each residue one of H (α-helix), G (3₁₀-helix), I (π-helix), E (extended β-strand), B (isolated β-bridge), T (hydrogen-bonded turn), S (bend), or '-' (coil). The assignment is computed from backbone hydrogen-bond geometry via the Kabsch–Sander algorithm.

Foldseek 3Di. A 3Di character summarizes, for each residue, the relative orientation of the Cα frame of its nearest spatial neighbor. Because it encodes fold topology rather than chemistry, 3Di alignments detect remote structural similarity that sequence alignment misses.

mmCIF coordinates. The mmCIF block holds the 3D Cartesian coordinates of each backbone atom (N, Cα, C, O) in ångströms. mmCIF is the PDB's canonical archive format — a tagged-loop text representation of the atomic model.

Sequence. Sequence gives the chain of amino acids in standard one-letter code (A=alanine, C=cysteine, …, Y=tyrosine), read N→C. It is the only feature that is directly encoded by the gene; all structural features are derived from the folded form of this sequence.